Protein AF-A0A5C5AAJ1-F1 (afdb_monomer)

Foldseek 3Di:
DDDDDDPPDQDPVNVVVVVVVVVPPQFLKKKWDWDAPVCVVVLVVQCVVLVWDWDWDQDPVRTIMIITGRDDPVSSVSSVVV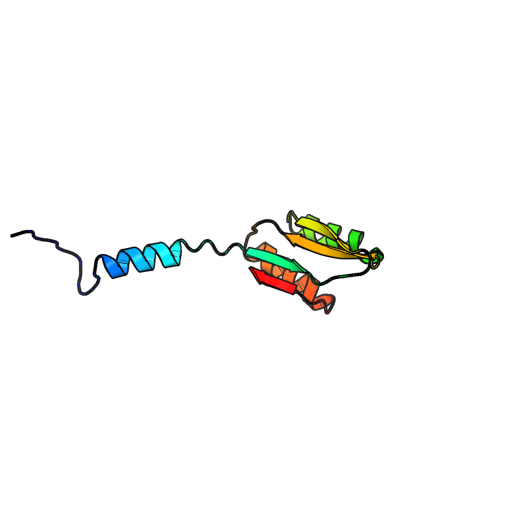CVVVVTDMDGD

Structure (mmCIF, N/CA/C/O backbone):
data_AF-A0A5C5AAJ1-F1
#
_entry.id   AF-A0A5C5AAJ1-F1
#
loop_
_atom_site.group_PDB
_atom_site.id
_atom_site.type_symbol
_atom_site.label_atom_id
_atom_site.label_alt_id
_atom_site.label_comp_id
_atom_site.label_asym_id
_atom_site.label_entity_id
_atom_site.label_seq_id
_atom_site.pdbx_PDB_ins_code
_atom_site.Cartn_x
_atom_site.Cartn_y
_atom_site.Cartn_z
_atom_site.occupancy
_atom_site.B_iso_or_equiv
_atom_site.auth_seq_id
_atom_site.auth_comp_id
_atom_site.auth_asym_id
_atom_site.auth_atom_id
_atom_site.pdbx_PDB_model_num
ATOM 1 N N . MET A 1 1 ? -17.898 3.035 56.930 1.00 35.28 1 MET A N 1
ATOM 2 C CA . MET A 1 1 ? -18.454 2.004 56.029 1.00 35.28 1 MET A CA 1
ATOM 3 C C . MET A 1 1 ? -18.679 2.680 54.684 1.00 35.28 1 MET A C 1
ATOM 5 O O . MET A 1 1 ? -19.521 3.560 54.622 1.00 35.28 1 MET A O 1
ATOM 9 N N . HIS A 1 2 ? -17.856 2.401 53.669 1.00 40.62 2 HIS A N 1
ATOM 10 C CA . HIS A 1 2 ? -17.997 3.023 52.345 1.00 40.62 2 HIS A CA 1
ATOM 11 C C . HIS A 1 2 ? -18.864 2.124 51.459 1.00 40.62 2 HIS A C 1
ATOM 13 O O . HIS A 1 2 ? -18.475 1.004 51.140 1.00 40.62 2 HIS A O 1
ATOM 19 N N . THR A 1 3 ? -20.052 2.605 51.103 1.00 46.88 3 THR A N 1
ATOM 20 C CA . THR A 1 3 ? -20.971 1.956 50.164 1.00 46.88 3 THR A CA 1
ATOM 21 C C . THR A 1 3 ? -20.554 2.266 48.731 1.00 46.88 3 THR A C 1
ATOM 23 O O . THR A 1 3 ? -20.691 3.403 48.287 1.00 46.88 3 THR A O 1
ATOM 26 N N . ALA A 1 4 ? -20.086 1.257 47.999 1.00 51.59 4 ALA A N 1
ATOM 27 C CA . ALA A 1 4 ? -20.008 1.290 46.542 1.00 51.59 4 ALA A CA 1
ATOM 28 C C . ALA A 1 4 ? -21.086 0.349 45.989 1.00 51.59 4 ALA A C 1
ATOM 30 O O . ALA A 1 4 ? -20.939 -0.870 46.026 1.00 51.59 4 ALA A O 1
ATOM 31 N N . LEU A 1 5 ? -22.196 0.925 45.525 1.00 52.56 5 LEU A N 1
ATOM 32 C CA . LEU A 1 5 ? -23.191 0.217 44.724 1.00 52.56 5 LEU A CA 1
ATOM 33 C C . LEU A 1 5 ? -22.701 0.214 43.272 1.00 52.56 5 LEU A C 1
ATOM 35 O O . LEU A 1 5 ? -22.857 1.203 42.561 1.00 52.56 5 LEU A O 1
ATOM 39 N N . LEU A 1 6 ? -22.098 -0.891 42.840 1.00 55.62 6 LEU A N 1
ATOM 40 C CA . LEU A 1 6 ? -21.899 -1.215 41.428 1.00 55.62 6 LEU A CA 1
ATOM 41 C C . LEU A 1 6 ? -22.591 -2.556 41.178 1.00 55.62 6 LEU A C 1
ATOM 43 O O . LEU A 1 6 ? -22.468 -3.485 41.976 1.00 55.62 6 LEU A O 1
ATOM 47 N N . GLN A 1 7 ? -23.395 -2.607 40.116 1.00 58.06 7 GLN A N 1
ATOM 48 C CA . GLN A 1 7 ? -24.168 -3.778 39.704 1.00 58.06 7 GLN A CA 1
ATOM 49 C C . GLN A 1 7 ? -23.296 -5.042 39.658 1.00 58.06 7 GLN A C 1
ATOM 51 O O . GLN A 1 7 ? -22.123 -4.982 39.297 1.00 58.06 7 GLN A O 1
ATOM 56 N N . GLY A 1 8 ? -23.917 -6.163 40.038 1.00 56.94 8 GLY A N 1
ATOM 57 C CA . GLY A 1 8 ? -23.311 -7.463 40.322 1.00 56.94 8 GLY A CA 1
ATOM 58 C C . GLY A 1 8 ? -22.035 -7.816 39.551 1.00 56.94 8 GLY A C 1
ATOM 59 O O . GLY A 1 8 ? -21.994 -7.779 38.323 1.00 56.94 8 GLY A O 1
ATOM 60 N N . ASP A 1 9 ? -21.032 -8.216 40.333 1.00 64.50 9 ASP A N 1
ATOM 61 C CA . ASP A 1 9 ? -19.813 -8.949 39.955 1.00 64.50 9 ASP A CA 1
ATOM 62 C C . ASP A 1 9 ? -18.750 -8.216 39.111 1.00 64.50 9 ASP A C 1
ATOM 64 O O . ASP A 1 9 ? -17.703 -8.770 38.784 1.00 64.50 9 ASP A O 1
ATOM 68 N N . LYS A 1 10 ? -18.942 -6.933 38.789 1.00 65.12 10 LYS A N 1
ATOM 69 C CA . LYS A 1 10 ? -17.941 -6.164 38.029 1.00 65.12 10 LYS A CA 1
ATOM 70 C C . LYS A 1 10 ? -17.097 -5.291 38.950 1.00 65.12 10 LYS A C 1
ATOM 72 O O . LYS A 1 10 ? -17.543 -4.262 39.452 1.00 65.12 10 LYS A O 1
ATOM 77 N N . THR A 1 11 ? -15.854 -5.710 39.178 1.00 79.25 11 THR A N 1
ATOM 78 C CA . THR A 1 11 ? -14.885 -4.970 40.002 1.00 79.25 11 THR A CA 1
ATOM 79 C C . THR A 1 11 ? -14.361 -3.725 39.277 1.00 79.25 11 THR A C 1
ATOM 81 O O . THR A 1 11 ? -14.373 -3.653 38.050 1.00 79.25 11 THR A O 1
ATOM 84 N N . LEU A 1 12 ? -13.818 -2.750 40.017 1.00 72.88 12 LEU A N 1
ATOM 85 C CA . LEU A 1 12 ? -13.100 -1.609 39.422 1.00 72.88 12 LEU A CA 1
ATOM 86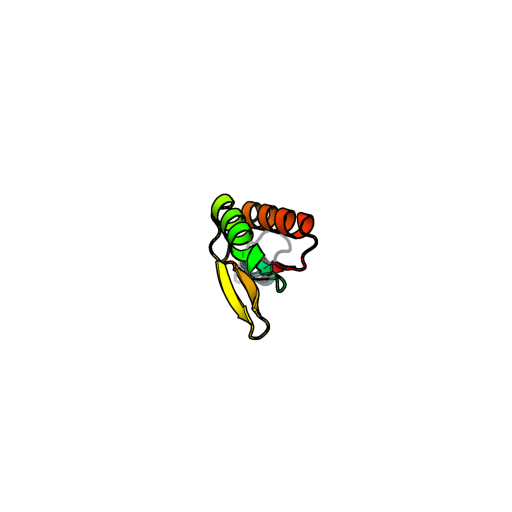 C C . LEU A 1 12 ? -11.985 -2.066 38.461 1.00 72.88 12 LEU A C 1
ATOM 88 O O . LEU A 1 12 ? -11.771 -1.444 37.426 1.00 72.88 12 LEU A O 1
ATOM 92 N N . GLY A 1 13 ? -11.327 -3.191 38.765 1.00 75.94 13 GLY A N 1
ATOM 93 C CA . GLY A 1 13 ? -10.335 -3.813 37.887 1.00 75.94 13 GLY A CA 1
ATOM 94 C C . GLY A 1 13 ? -10.928 -4.338 36.577 1.00 75.94 13 GLY A C 1
ATOM 95 O O . GLY A 1 13 ? -10.291 -4.197 35.538 1.00 75.94 13 GLY A O 1
ATOM 96 N N . TRP A 1 14 ? -12.153 -4.875 36.595 1.00 73.00 14 TRP A N 1
ATOM 97 C CA . TRP A 1 14 ? -12.875 -5.265 35.379 1.00 73.00 14 TRP A CA 1
ATOM 98 C C . TRP A 1 14 ? -13.126 -4.051 34.478 1.00 73.00 14 TRP A C 1
ATOM 100 O O . TRP A 1 14 ? -12.816 -4.106 33.294 1.00 73.00 14 TRP A O 1
ATOM 110 N N . TYR A 1 15 ? -13.592 -2.930 35.041 1.00 70.62 15 TYR A N 1
ATOM 111 C CA . TYR A 1 15 ? -13.816 -1.696 34.278 1.00 70.62 15 TYR A CA 1
ATOM 112 C C . TYR A 1 15 ? -12.520 -1.105 33.718 1.00 70.62 15 TYR A C 1
ATOM 114 O O . TYR A 1 15 ? -12.496 -0.723 32.556 1.00 70.62 15 TYR A O 1
ATOM 122 N N . ILE A 1 16 ? -11.439 -1.052 34.502 1.00 72.56 16 ILE A N 1
ATOM 123 C CA . ILE A 1 16 ? -10.148 -0.521 34.034 1.00 72.56 16 ILE A CA 1
ATOM 124 C C . ILE A 1 16 ? -9.585 -1.378 32.892 1.00 72.56 16 ILE A C 1
ATOM 126 O O . ILE A 1 16 ? -9.153 -0.824 31.884 1.00 72.56 16 ILE A O 1
ATOM 130 N N . ASN A 1 17 ? -9.649 -2.710 33.007 1.00 66.00 17 ASN A N 1
ATOM 131 C CA . ASN A 1 17 ? -9.210 -3.613 31.941 1.00 66.00 17 ASN A CA 1
ATOM 132 C C . ASN A 1 17 ? -10.096 -3.501 30.697 1.00 66.00 17 ASN A C 1
ATOM 134 O O . ASN A 1 17 ? -9.564 -3.372 29.604 1.00 66.00 17 ASN A O 1
ATOM 138 N N . HIS A 1 18 ? -11.426 -3.473 30.838 1.00 63.56 18 HIS A N 1
ATOM 139 C CA . HIS A 1 18 ? -12.319 -3.281 29.689 1.00 63.56 18 HIS A CA 1
ATOM 140 C C . HIS A 1 18 ? -12.109 -1.921 29.017 1.00 63.56 18 HIS A C 1
ATOM 142 O O . HIS A 1 18 ? -12.136 -1.829 27.796 1.00 63.56 18 HIS A O 1
ATOM 148 N N . VAL A 1 19 ? -11.873 -0.855 29.783 1.00 60.28 19 VAL A N 1
ATOM 149 C CA . VAL A 1 19 ? -11.582 0.468 29.217 1.00 60.28 19 VAL A CA 1
ATOM 150 C C . VAL A 1 19 ? -10.231 0.466 28.492 1.00 60.28 19 VAL A C 1
ATOM 152 O O . VAL A 1 19 ? -10.147 1.048 27.416 1.00 60.28 19 VAL A O 1
ATOM 155 N N . GLN A 1 20 ? -9.209 -0.230 29.003 1.00 54.72 20 GLN A N 1
ATOM 156 C CA . GLN A 1 20 ? -7.932 -0.425 28.299 1.00 54.72 20 GLN A CA 1
ATOM 157 C C . GLN A 1 20 ? -8.066 -1.299 27.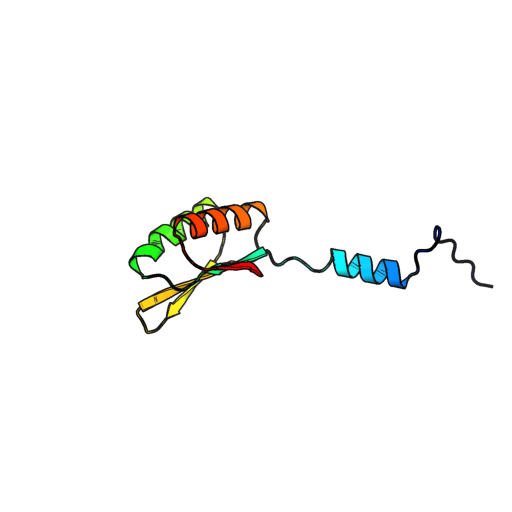043 1.00 54.72 20 GLN A C 1
ATOM 159 O O . GLN A 1 20 ? -7.451 -0.991 26.027 1.00 54.72 20 GLN A O 1
ATOM 164 N N . GLU A 1 21 ? -8.893 -2.343 27.075 1.00 53.56 21 GLU A N 1
ATOM 165 C CA . GLU A 1 21 ? -9.164 -3.229 25.935 1.00 53.56 21 GLU A CA 1
ATOM 166 C C . GLU A 1 21 ? -9.924 -2.490 24.818 1.00 53.56 21 GLU A C 1
ATOM 168 O O . GLU A 1 21 ? -9.632 -2.671 23.638 1.00 53.56 21 GLU A O 1
ATOM 173 N N . VAL A 1 22 ? -10.820 -1.566 25.181 1.00 54.09 22 VAL A N 1
ATOM 174 C CA . VAL A 1 22 ? -11.499 -0.651 24.243 1.00 54.09 22 VAL A CA 1
ATOM 175 C C . VAL A 1 22 ? -10.567 0.478 23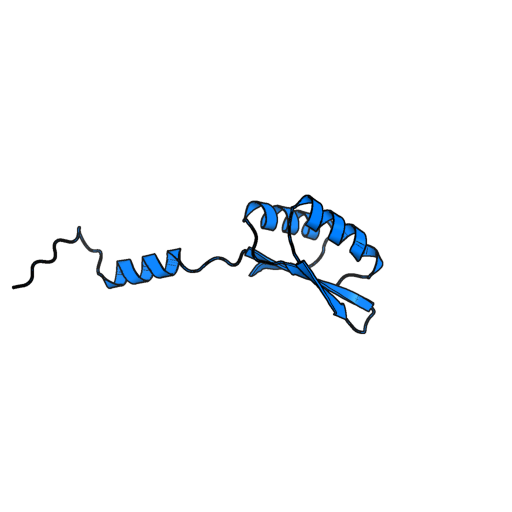.757 1.00 54.09 22 VAL A C 1
ATOM 177 O O . VAL A 1 22 ? -10.806 1.057 22.698 1.00 54.09 22 VAL A O 1
ATOM 180 N N . GLN A 1 23 ? -9.494 0.790 24.494 1.00 48.44 23 GLN A N 1
ATOM 181 C CA . GLN A 1 23 ? -8.528 1.854 24.174 1.00 48.44 23 GLN A CA 1
ATOM 182 C C . GLN A 1 23 ? -7.235 1.377 23.509 1.00 48.44 23 GLN A C 1
ATOM 184 O O . GLN A 1 23 ? -6.425 2.224 23.128 1.00 48.44 23 GLN A O 1
ATOM 189 N N . ALA A 1 24 ? -7.027 0.071 23.320 1.00 52.38 24 ALA A N 1
ATOM 190 C CA . ALA A 1 24 ? -6.013 -0.403 22.390 1.00 52.38 24 ALA A CA 1
ATOM 191 C C . ALA A 1 24 ? -6.455 0.020 20.983 1.00 52.38 24 ALA A C 1
ATOM 193 O O . ALA A 1 24 ? -7.200 -0.681 20.300 1.00 52.38 24 ALA A O 1
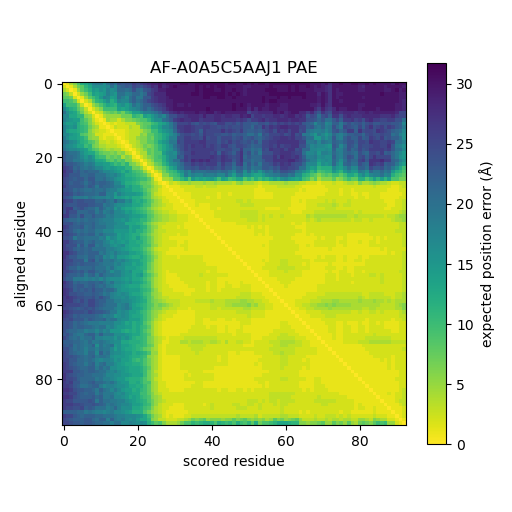ATOM 194 N N . THR A 1 25 ? -6.054 1.225 20.579 1.00 56.75 25 THR A N 1
ATOM 195 C CA . THR A 1 25 ? -6.299 1.785 19.257 1.00 56.75 25 THR A CA 1
ATOM 196 C C . THR A 1 25 ? -5.646 0.865 18.245 1.00 56.75 25 THR A C 1
ATOM 198 O O . THR A 1 25 ? -4.450 0.960 17.976 1.00 56.75 25 THR A O 1
ATOM 201 N N . LYS A 1 26 ? -6.439 -0.067 17.709 1.00 64.06 26 LYS A N 1
ATOM 202 C CA . LYS A 1 26 ? -6.095 -0.865 16.539 1.00 64.06 26 LYS A CA 1
ATOM 203 C C . LYS A 1 26 ? -5.543 0.106 15.504 1.00 64.06 26 LYS A C 1
ATOM 205 O O . LYS A 1 26 ? -6.273 0.976 15.029 1.00 64.06 26 LYS A O 1
ATOM 210 N N . GLN A 1 27 ? -4.241 0.022 15.241 1.00 73.81 27 GLN A N 1
ATOM 211 C CA . GLN A 1 27 ? -3.564 1.088 14.511 1.00 73.81 27 GLN A CA 1
ATOM 212 C C . GLN A 1 27 ? -4.009 1.089 13.049 1.00 73.81 27 GLN A C 1
ATOM 214 O O . GLN A 1 27 ? -3.937 2.125 12.402 1.00 73.81 27 GLN A O 1
ATOM 219 N N . ASN A 1 28 ? -4.567 -0.028 12.559 1.00 91.56 28 ASN A N 1
ATOM 220 C CA . ASN A 1 28 ? -5.069 -0.174 11.197 1.00 91.56 28 ASN A CA 1
ATOM 221 C C . ASN A 1 28 ? -4.019 0.295 10.189 1.00 91.56 28 ASN A C 1
ATOM 223 O O . ASN A 1 28 ? -4.314 1.006 9.228 1.00 91.56 28 ASN A O 1
ATOM 227 N N . ILE A 1 29 ? -2.778 -0.098 10.450 1.00 94.56 29 ILE A N 1
ATOM 228 C CA . ILE A 1 29 ? -1.635 0.163 9.593 1.00 94.56 29 ILE A CA 1
ATOM 229 C C . I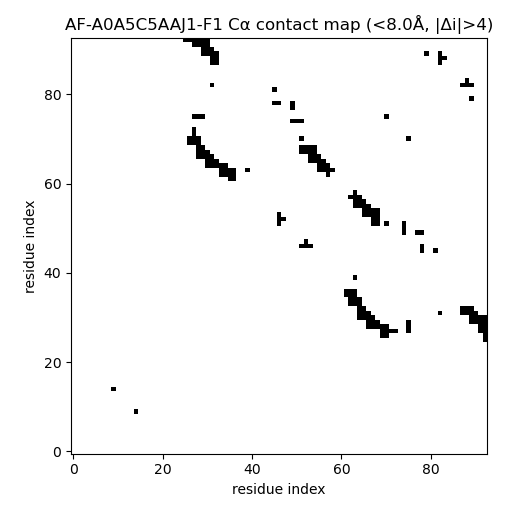LE A 1 29 ? -1.404 -1.087 8.753 1.00 94.56 29 ILE A C 1
ATOM 231 O O . ILE A 1 29 ? -1.582 -2.214 9.224 1.00 94.56 29 ILE A O 1
ATOM 235 N N . ILE A 1 30 ? -0.986 -0.904 7.505 1.00 96.19 30 ILE A N 1
ATOM 236 C CA . ILE A 1 30 ? -0.517 -1.999 6.661 1.00 96.19 30 ILE A CA 1
ATOM 237 C C . ILE A 1 30 ? 0.891 -1.720 6.156 1.00 96.19 30 ILE A C 1
ATOM 239 O O . ILE A 1 30 ? 1.200 -0.623 5.688 1.00 96.19 30 ILE A O 1
ATOM 243 N N . GLN A 1 31 ? 1.736 -2.738 6.257 1.00 97.75 31 GLN A N 1
ATOM 244 C CA . GLN A 1 31 ? 3.056 -2.778 5.653 1.00 97.75 31 GLN A CA 1
ATOM 245 C C . GLN A 1 31 ? 3.041 -3.811 4.530 1.00 97.75 31 GLN A C 1
ATOM 247 O O . GLN A 1 31 ? 2.678 -4.965 4.751 1.00 97.75 31 GLN A O 1
ATOM 252 N N . SER A 1 32 ? 3.449 -3.414 3.329 1.00 97.94 32 SER A N 1
ATOM 253 C CA . SER A 1 32 ? 3.602 -4.357 2.223 1.00 97.94 32 SER A CA 1
ATOM 254 C C . SER A 1 32 ? 4.922 -5.125 2.307 1.00 97.94 32 SER A C 1
ATOM 256 O O . SER A 1 32 ? 5.886 -4.700 2.949 1.00 97.94 32 SER A O 1
ATOM 258 N N . GLY A 1 33 ? 5.001 -6.223 1.563 1.00 97.25 33 GLY A N 1
ATOM 259 C CA . GLY A 1 33 ? 6.270 -6.781 1.115 1.00 97.25 33 GLY A CA 1
ATOM 260 C C . GLY A 1 33 ? 6.979 -5.855 0.125 1.00 97.25 33 GLY A C 1
ATOM 261 O O . GLY A 1 33 ? 6.420 -4.855 -0.336 1.00 97.25 33 GLY A O 1
ATOM 262 N N . ALA A 1 34 ? 8.225 -6.202 -0.193 1.00 97.25 34 ALA A N 1
ATOM 263 C CA . ALA A 1 34 ? 8.986 -5.527 -1.233 1.00 97.25 34 ALA A CA 1
ATOM 264 C C . ALA A 1 34 ? 8.437 -5.892 -2.624 1.00 97.25 34 ALA A C 1
ATOM 266 O O . ALA A 1 34 ? 8.146 -7.057 -2.890 1.00 97.25 34 ALA A O 1
ATOM 267 N N . PHE A 1 35 ? 8.304 -4.897 -3.495 1.00 97.38 35 PHE A N 1
ATOM 268 C CA . PHE A 1 35 ? 7.885 -5.029 -4.887 1.00 97.38 35 PHE A CA 1
ATOM 269 C C . PHE A 1 35 ? 8.793 -4.197 -5.796 1.00 97.38 35 PHE A C 1
ATOM 271 O O . PHE A 1 35 ? 9.408 -3.215 -5.374 1.00 97.38 35 PHE A O 1
ATOM 278 N N . SER A 1 36 ? 8.883 -4.588 -7.061 1.00 96.38 36 SER A N 1
ATOM 279 C CA . SER A 1 36 ? 9.723 -3.914 -8.049 1.00 96.38 36 SER A CA 1
ATOM 280 C C . SER A 1 36 ? 9.227 -2.499 -8.383 1.00 96.38 36 SER A C 1
ATOM 282 O O . SER A 1 36 ? 8.034 -2.191 -8.299 1.00 96.38 36 SER A O 1
ATOM 284 N N . ARG A 1 37 ? 10.148 -1.615 -8.783 1.00 94.50 37 ARG A N 1
ATOM 285 C CA . ARG A 1 37 ? 9.890 -0.183 -9.021 1.00 94.50 37 ARG A CA 1
ATOM 286 C C . ARG A 1 37 ? 8.763 0.095 -10.024 1.00 94.50 37 ARG A C 1
ATOM 288 O O . ARG A 1 37 ? 8.050 1.086 -9.867 1.00 94.50 37 ARG A O 1
ATOM 295 N N . GLU A 1 38 ? 8.589 -0.745 -11.036 1.00 96.25 38 GLU A N 1
ATOM 296 C CA . GLU A 1 38 ? 7.544 -0.626 -12.061 1.00 96.25 38 GLU A CA 1
ATOM 297 C C . GLU A 1 38 ? 6.124 -0.666 -11.487 1.00 96.25 38 GLU A C 1
ATOM 299 O O . GLU A 1 38 ? 5.194 -0.151 -12.105 1.00 96.25 38 GLU A O 1
ATOM 304 N N . HIS A 1 39 ? 5.954 -1.218 -10.287 1.00 97.12 39 HIS A N 1
ATOM 305 C CA . HIS A 1 39 ? 4.667 -1.279 -9.612 1.00 97.12 39 HIS A CA 1
ATOM 306 C C . HIS A 1 39 ? 4.344 -0.043 -8.767 1.00 97.12 39 HIS A C 1
ATOM 308 O O . HIS A 1 39 ? 3.191 0.133 -8.378 1.00 97.12 39 HIS A O 1
ATOM 314 N N . VAL A 1 40 ? 5.313 0.841 -8.504 1.00 96.88 40 VAL A N 1
ATOM 315 C CA . VAL A 1 40 ? 5.106 2.035 -7.665 1.00 96.88 40 VAL A CA 1
ATOM 316 C C . VAL A 1 40 ? 3.925 2.898 -8.145 1.00 96.88 40 VAL A C 1
ATOM 318 O O . VAL A 1 40 ? 3.101 3.251 -7.299 1.00 96.88 40 VAL A O 1
ATOM 321 N N . PRO A 1 41 ? 3.757 3.202 -9.451 1.00 97.88 41 PRO A N 1
ATOM 322 C CA . PRO A 1 41 ? 2.615 3.994 -9.917 1.00 97.88 41 PRO A CA 1
ATOM 323 C C . PRO A 1 41 ? 1.260 3.322 -9.653 1.00 97.88 41 PRO A C 1
ATOM 325 O O . PRO A 1 41 ? 0.301 3.995 -9.281 1.00 97.88 41 PRO A O 1
ATOM 328 N N . ASP A 1 42 ? 1.185 1.996 -9.801 1.00 98.06 42 ASP A N 1
ATOM 329 C CA . ASP A 1 42 ? -0.034 1.217 -9.554 1.00 98.06 42 ASP A CA 1
ATOM 330 C C . ASP A 1 42 ? -0.393 1.205 -8.060 1.00 98.06 42 ASP A C 1
ATOM 332 O O . ASP A 1 42 ? -1.542 1.455 -7.693 1.00 98.06 42 ASP A O 1
ATOM 336 N N . VAL A 1 43 ? 0.602 1.018 -7.185 1.00 98.06 43 VAL A N 1
ATOM 337 C CA . VAL A 1 43 ? 0.406 1.068 -5.726 1.00 98.06 43 VAL A CA 1
ATOM 338 C C . VAL A 1 43 ? -0.018 2.467 -5.277 1.00 98.06 43 VAL A C 1
ATOM 340 O O . VAL A 1 43 ? -0.950 2.601 -4.483 1.00 98.06 43 VAL A O 1
ATOM 343 N N . MET A 1 44 ? 0.609 3.522 -5.808 1.00 98.38 44 MET A N 1
ATOM 344 C CA . MET A 1 44 ? 0.194 4.905 -5.540 1.00 98.38 44 MET A CA 1
ATOM 345 C C . MET A 1 44 ? -1.250 5.159 -5.994 1.00 98.38 44 MET A C 1
ATOM 347 O O . MET A 1 44 ? -2.016 5.797 -5.268 1.00 98.38 44 MET A O 1
ATOM 351 N N . GLY A 1 45 ? -1.652 4.621 -7.150 1.00 98.44 45 GLY A N 1
ATOM 352 C CA . GLY A 1 45 ? -3.031 4.685 -7.636 1.00 98.44 45 GLY A CA 1
ATOM 353 C C . GLY A 1 45 ? -4.031 3.991 -6.704 1.00 98.44 45 GLY A C 1
ATOM 354 O O . GLY A 1 45 ? -5.088 4.556 -6.404 1.00 98.44 45 GLY A O 1
ATOM 355 N N . ALA A 1 46 ? -3.689 2.807 -6.191 1.00 98.38 46 ALA A N 1
ATOM 356 C CA . ALA A 1 46 ? -4.521 2.068 -5.240 1.00 98.38 46 ALA A CA 1
ATOM 357 C C . ALA A 1 46 ? -4.688 2.825 -3.910 1.00 98.38 46 ALA A C 1
ATOM 359 O O . ALA A 1 46 ? -5.816 3.045 -3.464 1.00 98.38 46 ALA A O 1
ATOM 360 N N . LEU A 1 47 ? -3.583 3.302 -3.326 1.00 98.38 47 LEU A N 1
ATOM 361 C CA . LEU A 1 47 ? -3.598 4.102 -2.096 1.00 98.38 47 LEU A CA 1
ATOM 362 C C . LEU A 1 47 ? -4.424 5.384 -2.266 1.00 98.38 47 LEU A C 1
ATOM 364 O O . LEU A 1 47 ? -5.264 5.693 -1.422 1.00 98.38 47 LEU A O 1
ATOM 368 N N . THR A 1 48 ? -4.256 6.085 -3.391 1.00 98.31 48 THR A N 1
ATOM 369 C CA . THR A 1 48 ? -5.018 7.306 -3.706 1.00 98.31 48 THR A CA 1
ATOM 370 C C . THR A 1 48 ? -6.513 7.017 -3.828 1.00 98.31 48 THR A C 1
ATOM 372 O O . THR A 1 48 ? -7.333 7.742 -3.264 1.00 98.31 48 THR A O 1
ATOM 375 N N . SER A 1 49 ? -6.882 5.928 -4.508 1.00 98.06 49 SER A N 1
ATOM 376 C CA . SER A 1 49 ? -8.284 5.520 -4.679 1.00 98.06 49 SER A CA 1
ATOM 377 C C . SER A 1 49 ? -8.957 5.200 -3.342 1.00 98.06 49 SER A C 1
ATOM 379 O O . SER A 1 49 ? -10.129 5.515 -3.141 1.00 98.06 49 SER A O 1
ATOM 381 N N . LEU A 1 50 ? -8.198 4.623 -2.405 1.00 97.94 50 LEU A N 1
ATOM 382 C CA . LEU A 1 50 ? -8.647 4.324 -1.045 1.00 97.94 50 LEU A CA 1
ATOM 383 C C . LEU A 1 50 ? -8.490 5.510 -0.081 1.00 97.94 50 LEU A C 1
ATOM 385 O O . LEU A 1 50 ? -8.857 5.390 1.087 1.00 97.94 50 LEU A O 1
ATOM 389 N N . LYS A 1 51 ? -7.978 6.659 -0.543 1.00 97.81 51 LYS A N 1
ATOM 390 C CA . LYS A 1 51 ? -7.685 7.842 0.284 1.00 97.81 51 LYS A CA 1
ATOM 391 C C . LYS A 1 51 ? -6.766 7.514 1.471 1.00 97.81 51 LYS A C 1
ATOM 393 O O . LYS A 1 51 ? -7.010 7.961 2.590 1.00 97.81 51 LYS A O 1
ATOM 398 N N . MET A 1 52 ? -5.752 6.685 1.234 1.00 97.50 52 MET A N 1
ATOM 399 C CA . MET A 1 52 ? -4.750 6.291 2.224 1.00 97.50 52 MET A CA 1
ATOM 400 C C . MET A 1 52 ? -3.447 7.063 2.018 1.00 97.50 52 MET A C 1
ATOM 402 O O . MET A 1 52 ? -3.005 7.256 0.886 1.00 97.50 52 MET A O 1
ATOM 406 N N . THR A 1 53 ? -2.803 7.432 3.122 1.00 97.25 53 THR A N 1
ATOM 407 C CA . THR A 1 53 ? -1.437 7.970 3.135 1.00 97.25 53 THR A CA 1
ATOM 408 C C . THR A 1 53 ? -0.459 6.845 3.447 1.00 97.25 53 THR A C 1
ATOM 410 O O . THR A 1 53 ? -0.733 6.002 4.304 1.00 97.25 53 THR A O 1
ATOM 413 N N . ALA A 1 54 ? 0.687 6.820 2.769 1.00 97.81 54 ALA A N 1
ATOM 414 C CA . ALA A 1 54 ? 1.751 5.870 3.058 1.00 97.81 54 ALA A CA 1
ATOM 415 C C . ALA A 1 54 ? 3.131 6.442 2.745 1.00 97.81 54 ALA A C 1
ATOM 417 O O . ALA A 1 54 ? 3.297 7.234 1.817 1.00 97.81 54 ALA A O 1
ATOM 418 N N . ASN A 1 55 ? 4.128 5.960 3.479 1.00 98.19 55 ASN A N 1
ATOM 419 C CA . ASN A 1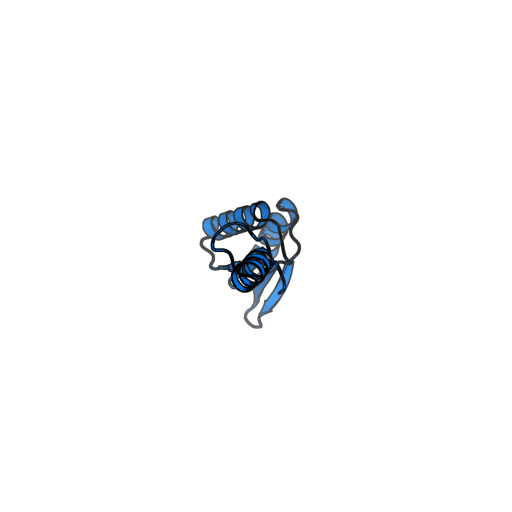 55 ? 5.533 6.235 3.218 1.00 98.19 55 ASN A CA 1
ATOM 420 C C . ASN A 1 55 ? 6.150 5.068 2.452 1.00 98.19 55 ASN A C 1
ATOM 422 O O . ASN A 1 55 ? 6.034 3.919 2.876 1.00 98.19 55 ASN A O 1
ATOM 426 N N . PHE A 1 56 ? 6.830 5.366 1.345 1.00 98.00 56 PHE A N 1
ATOM 427 C CA . PHE A 1 56 ? 7.566 4.378 0.560 1.00 98.00 56 PHE A CA 1
ATOM 428 C C . PHE A 1 56 ? 9.036 4.381 0.963 1.00 98.00 56 PHE A C 1
ATOM 430 O O . PHE A 1 56 ? 9.666 5.435 1.039 1.00 98.00 56 PHE A O 1
ATOM 437 N N . THR A 1 57 ? 9.596 3.192 1.162 1.00 97.94 57 THR A N 1
ATOM 438 C CA . THR A 1 57 ? 11.029 3.002 1.397 1.00 97.94 57 THR A CA 1
ATOM 439 C C . THR A 1 57 ? 11.633 2.249 0.222 1.00 97.94 57 THR A C 1
ATOM 441 O O . THR A 1 57 ? 11.212 1.134 -0.084 1.00 97.94 57 THR A O 1
ATOM 444 N N . LEU A 1 58 ? 12.627 2.856 -0.431 1.00 97.12 58 LEU A N 1
ATOM 445 C CA . LEU A 1 58 ? 13.435 2.216 -1.467 1.00 97.12 58 LEU A CA 1
ATOM 446 C C . LEU A 1 58 ? 14.555 1.406 -0.811 1.00 97.12 58 LEU A C 1
ATOM 448 O O . LEU A 1 58 ? 15.325 1.931 -0.005 1.00 97.12 58 LEU A O 1
ATOM 452 N N . LYS A 1 59 ? 14.667 0.136 -1.184 1.00 95.81 59 LYS A N 1
ATOM 453 C CA . LYS A 1 59 ? 15.764 -0.741 -0.786 1.00 95.81 59 LYS A CA 1
ATOM 454 C C . LYS A 1 59 ? 16.917 -0.662 -1.805 1.00 95.81 59 LYS A C 1
ATOM 456 O O . LYS A 1 59 ? 16.678 -0.368 -2.978 1.00 95.81 59 LYS A O 1
ATOM 461 N N . PRO A 1 60 ? 18.167 -0.967 -1.401 1.00 96.31 60 PRO A N 1
ATOM 462 C CA . PRO A 1 60 ? 19.327 -0.940 -2.303 1.00 96.31 60 PRO A CA 1
ATOM 463 C C . PRO A 1 60 ? 19.239 -1.900 -3.499 1.00 96.31 60 PRO A C 1
ATOM 465 O O . PRO A 1 60 ? 19.918 -1.695 -4.498 1.00 96.31 60 PRO A O 1
ATOM 468 N N . ASP A 1 61 ? 18.403 -2.937 -3.404 1.00 94.75 61 ASP A N 1
ATOM 469 C CA . ASP A 1 61 ? 18.135 -3.912 -4.469 1.00 94.75 61 ASP A CA 1
ATOM 470 C C . ASP A 1 61 ? 17.148 -3.394 -5.537 1.00 94.75 61 ASP A C 1
ATOM 472 O O . ASP A 1 61 ? 16.771 -4.135 -6.441 1.00 94.75 61 ASP A O 1
ATOM 476 N N . GLY A 1 62 ? 16.723 -2.128 -5.446 1.00 93.81 62 GLY A N 1
ATOM 477 C CA . GLY A 1 62 ? 15.803 -1.499 -6.394 1.00 93.81 62 GLY A CA 1
ATOM 478 C C . GLY A 1 62 ? 14.325 -1.809 -6.144 1.00 93.81 62 GLY A C 1
ATOM 479 O O . GLY A 1 62 ? 13.474 -1.315 -6.888 1.00 93.81 62 GLY A O 1
ATOM 480 N N . GLN A 1 63 ? 14.006 -2.582 -5.102 1.00 97.31 63 GLN A N 1
ATOM 481 C CA . GLN A 1 63 ? 12.633 -2.841 -4.677 1.00 97.31 63 GLN A CA 1
ATOM 482 C C . GLN A 1 63 ? 12.152 -1.770 -3.694 1.00 97.31 63 GLN A C 1
ATOM 484 O O . GLN A 1 63 ? 12.943 -1.149 -2.985 1.00 97.31 63 GLN A O 1
ATOM 489 N N . ALA A 1 64 ? 10.842 -1.577 -3.604 1.00 97.19 64 ALA A N 1
ATOM 490 C CA . ALA A 1 64 ? 10.216 -0.684 -2.642 1.00 97.19 64 ALA A CA 1
ATOM 491 C C . ALA A 1 64 ? 9.154 -1.422 -1.830 1.00 97.19 64 ALA A C 1
ATOM 493 O O . ALA A 1 64 ? 8.550 -2.378 -2.301 1.00 97.19 64 ALA A O 1
ATOM 494 N N . PHE A 1 65 ? 8.912 -0.965 -0.611 1.00 97.88 65 PHE A N 1
ATOM 495 C CA . PHE A 1 65 ? 7.728 -1.331 0.162 1.00 97.88 65 PHE A CA 1
ATOM 496 C C . PHE A 1 65 ? 7.126 -0.064 0.761 1.00 97.88 65 PHE A C 1
ATOM 498 O O . PHE A 1 65 ? 7.806 0.966 0.842 1.00 97.88 65 PHE A O 1
ATOM 505 N N . PHE A 1 66 ? 5.866 -0.127 1.182 1.00 98.19 66 PHE A N 1
ATOM 506 C CA . PHE A 1 66 ? 5.219 0.992 1.857 1.00 98.19 66 PHE A CA 1
ATOM 507 C C . PHE A 1 66 ? 4.727 0.609 3.251 1.00 98.19 66 PHE A C 1
ATOM 509 O O . PHE A 1 66 ? 4.461 -0.560 3.536 1.00 98.19 66 PHE A O 1
ATOM 516 N N . ILE A 1 67 ? 4.589 1.622 4.102 1.00 97.88 67 ILE A N 1
ATOM 517 C CA . ILE A 1 67 ? 3.892 1.549 5.387 1.00 97.88 67 ILE A CA 1
ATOM 518 C C . ILE A 1 67 ? 2.825 2.639 5.378 1.00 97.88 67 ILE A C 1
ATOM 520 O O . ILE A 1 67 ? 3.150 3.806 5.144 1.00 97.88 67 ILE A O 1
ATOM 524 N N . SER A 1 68 ? 1.563 2.267 5.594 1.00 97.75 68 SER A N 1
ATOM 525 C CA . SER A 1 68 ? 0.474 3.241 5.674 1.00 97.75 68 SER A CA 1
ATOM 526 C C . SER A 1 68 ? 0.476 3.994 7.003 1.00 97.75 68 SER A C 1
ATOM 528 O O . SER A 1 68 ? 0.916 3.481 8.030 1.00 97.75 68 SER A O 1
ATOM 530 N N . GLU A 1 69 ? -0.086 5.196 7.006 1.00 96.19 69 GLU A N 1
ATOM 531 C CA . GLU A 1 69 ? -0.578 5.799 8.245 1.00 96.19 69 GLU A CA 1
ATOM 532 C C . GLU A 1 69 ? -1.808 5.019 8.760 1.00 96.19 69 GLU A C 1
ATOM 534 O O . GLU A 1 69 ? -2.403 4.239 7.997 1.00 96.19 69 GLU A O 1
ATOM 539 N N . PRO A 1 70 ? -2.198 5.194 10.038 1.00 94.56 70 PRO A N 1
ATOM 540 C CA . PRO A 1 70 ? -3.440 4.643 10.564 1.00 94.56 70 PRO A CA 1
ATOM 541 C C . PRO A 1 70 ? -4.646 4.963 9.684 1.00 94.56 70 PRO A C 1
ATOM 543 O O . PRO A 1 70 ? -4.857 6.113 9.292 1.00 94.56 70 PRO A O 1
ATOM 546 N N . THR A 1 71 ? -5.453 3.950 9.371 1.00 93.25 71 THR A N 1
ATOM 547 C CA . THR A 1 71 ? -6.594 4.098 8.461 1.00 93.25 71 THR A CA 1
ATOM 548 C C . THR A 1 71 ? -7.883 3.484 9.020 1.00 93.25 71 THR A C 1
ATOM 550 O O . THR A 1 71 ? -7.904 2.901 10.103 1.00 93.25 71 THR A O 1
ATOM 553 N N . SER A 1 72 ? -9.005 3.624 8.314 1.00 93.38 72 SER A N 1
ATOM 554 C CA . SER A 1 72 ? -10.244 2.936 8.707 1.00 93.38 72 SER A CA 1
ATOM 555 C C . SER A 1 72 ? -10.205 1.448 8.342 1.00 93.38 72 SER A C 1
ATOM 557 O O . SER A 1 72 ? -9.503 1.037 7.418 1.00 93.38 72 SER A O 1
ATOM 559 N N . ASP A 1 73 ? -11.023 0.627 9.007 1.00 93.38 73 ASP A N 1
ATOM 560 C CA . ASP A 1 73 ? -11.126 -0.807 8.695 1.00 93.38 73 ASP A CA 1
ATOM 561 C C . ASP A 1 73 ? -11.513 -1.072 7.232 1.00 93.38 73 ASP A C 1
ATOM 563 O O . ASP A 1 73 ? -11.031 -2.027 6.622 1.00 93.38 73 ASP A O 1
ATOM 567 N N . ALA A 1 74 ? -12.363 -0.218 6.651 1.00 95.38 74 ALA A N 1
ATOM 568 C CA . ALA A 1 74 ? -12.789 -0.331 5.259 1.00 95.38 74 ALA A CA 1
ATOM 569 C C . ALA A 1 74 ? -11.634 -0.058 4.283 1.00 95.38 74 ALA A C 1
ATOM 571 O O . ALA A 1 74 ? -11.453 -0.800 3.318 1.00 95.38 74 ALA A O 1
ATOM 572 N N . GLN A 1 75 ? -10.826 0.968 4.560 1.00 97.00 75 GLN A N 1
ATOM 573 C CA . GLN A 1 75 ? -9.637 1.293 3.769 1.00 97.00 75 GLN A CA 1
ATOM 574 C C . GLN A 1 75 ? -8.583 0.190 3.888 1.00 97.00 75 GLN A C 1
ATOM 576 O O . GLN A 1 75 ? -8.086 -0.299 2.873 1.00 97.00 75 GLN A O 1
ATOM 581 N N . LEU A 1 76 ? -8.320 -0.277 5.114 1.00 96.19 76 LEU A N 1
ATOM 582 C CA . LEU A 1 76 ? -7.409 -1.389 5.375 1.00 96.19 76 LEU A CA 1
ATOM 583 C C . LEU A 1 76 ? -7.841 -2.650 4.619 1.00 96.19 76 LEU A C 1
ATOM 585 O O . LEU A 1 76 ? -7.017 -3.290 3.969 1.00 96.19 76 LEU A O 1
ATOM 589 N N . LYS A 1 77 ? -9.131 -3.001 4.677 1.00 96.69 77 LYS A N 1
ATOM 590 C CA . LYS A 1 77 ? -9.686 -4.148 3.950 1.00 96.69 77 LYS A CA 1
ATOM 591 C C . LYS A 1 77 ? -9.509 -3.997 2.439 1.00 96.69 77 LYS A C 1
ATOM 593 O O . LYS A 1 77 ? -9.004 -4.920 1.808 1.00 96.69 77 LYS A O 1
ATOM 598 N N . GLY A 1 78 ? -9.853 -2.839 1.875 1.00 97.81 78 GLY A N 1
ATOM 599 C CA . GLY A 1 78 ? -9.680 -2.583 0.443 1.00 97.81 78 GLY A CA 1
ATOM 600 C C . GLY A 1 78 ? -8.222 -2.706 -0.007 1.00 97.81 78 GLY A C 1
ATOM 601 O O . GLY A 1 78 ? -7.946 -3.243 -1.082 1.00 97.81 78 GLY A O 1
ATOM 602 N N . MET A 1 79 ? -7.276 -2.275 0.834 1.00 98.12 79 MET A N 1
ATOM 603 C CA . MET A 1 79 ? -5.855 -2.399 0.517 1.00 98.12 79 MET A CA 1
ATOM 604 C C . MET A 1 79 ? -5.365 -3.847 0.603 1.00 98.12 79 MET A C 1
ATOM 606 O O . MET A 1 79 ? -4.620 -4.284 -0.272 1.00 98.12 79 MET A O 1
ATOM 610 N N . LYS A 1 80 ? -5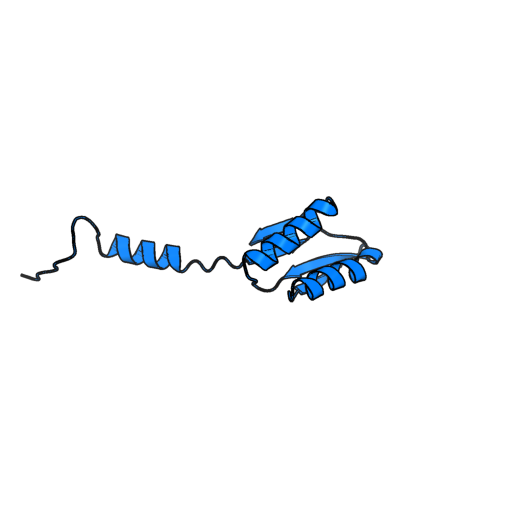.824 -4.616 1.599 1.00 97.56 80 LYS A N 1
ATOM 611 C CA . LYS A 1 80 ? -5.545 -6.060 1.695 1.00 97.56 80 LYS A CA 1
ATOM 612 C C . LYS A 1 80 ? -6.042 -6.806 0.458 1.00 97.56 80 LYS A C 1
ATOM 614 O O . LYS A 1 80 ? -5.258 -7.489 -0.183 1.00 97.56 80 LYS A O 1
ATOM 619 N N . GLU A 1 81 ? -7.281 -6.559 0.033 1.00 98.31 81 GLU A N 1
ATOM 620 C CA . GLU A 1 81 ? -7.853 -7.172 -1.176 1.00 98.31 81 GLU A CA 1
ATOM 621 C C . GLU A 1 81 ? -7.084 -6.804 -2.458 1.00 98.31 81 GLU A C 1
ATOM 623 O O . GLU A 1 81 ? -6.977 -7.600 -3.393 1.00 98.31 81 GLU A O 1
ATOM 628 N N . TYR A 1 82 ? -6.543 -5.586 -2.551 1.00 98.19 82 TYR A N 1
ATOM 629 C CA . TYR A 1 82 ? -5.637 -5.226 -3.642 1.00 98.19 82 TYR A CA 1
ATOM 630 C C . TYR A 1 82 ? -4.339 -6.047 -3.599 1.00 98.19 82 TYR A C 1
ATOM 632 O O . TYR A 1 82 ? -3.951 -6.593 -4.632 1.00 98.19 82 TYR A O 1
ATOM 640 N N . LEU A 1 83 ? -3.702 -6.174 -2.433 1.00 97.69 83 LEU A N 1
ATOM 641 C CA . LEU A 1 83 ? -2.448 -6.920 -2.274 1.00 97.69 83 LEU A CA 1
ATOM 642 C C . LEU A 1 83 ? -2.645 -8.428 -2.501 1.00 97.69 83 LEU A C 1
ATOM 644 O O . LEU A 1 83 ? -1.836 -9.046 -3.194 1.00 97.69 83 LEU A O 1
ATOM 648 N N . ASP A 1 84 ? -3.765 -8.985 -2.039 1.00 98.00 84 ASP A N 1
ATOM 649 C CA . ASP A 1 84 ? -4.167 -10.373 -2.290 1.00 98.00 84 ASP A CA 1
ATOM 650 C C . ASP A 1 84 ? -4.314 -10.653 -3.792 1.00 98.00 84 ASP A C 1
ATOM 652 O O . ASP A 1 84 ? -3.795 -11.647 -4.298 1.00 98.00 84 ASP A O 1
ATOM 656 N N . ARG A 1 85 ? -4.946 -9.741 -4.551 1.00 97.50 85 ARG A N 1
ATOM 657 C CA . ARG A 1 85 ? -5.067 -9.862 -6.020 1.00 97.50 85 ARG A CA 1
ATOM 658 C C . ARG A 1 85 ? -3.723 -9.811 -6.743 1.00 97.50 85 ARG A C 1
ATOM 660 O O . ARG A 1 85 ? -3.611 -10.347 -7.843 1.00 97.50 85 ARG A O 1
ATOM 667 N N . LYS A 1 86 ? -2.717 -9.161 -6.154 1.00 96.12 86 LYS A N 1
ATOM 668 C CA . LYS A 1 86 ? -1.340 -9.156 -6.669 1.00 96.12 86 LYS A CA 1
ATOM 669 C C . LYS A 1 86 ? -0.543 -10.390 -6.234 1.00 96.12 86 LYS A C 1
ATOM 671 O O . LYS A 1 86 ? 0.541 -10.611 -6.766 1.00 96.12 86 LYS A O 1
ATOM 676 N N . GLY A 1 87 ? -1.057 -11.180 -5.288 1.00 96.75 87 GLY A N 1
ATOM 677 C CA . GLY A 1 87 ? -0.318 -12.271 -4.653 1.00 96.75 87 GLY A CA 1
ATOM 678 C C . GLY A 1 87 ? 0.861 -11.771 -3.815 1.00 96.75 87 GLY A C 1
ATOM 679 O O . GLY A 1 87 ? 1.869 -12.466 -3.696 1.00 96.75 87 GLY A O 1
ATOM 680 N N . TRP A 1 88 ? 0.782 -10.545 -3.294 1.00 97.25 88 TRP A N 1
ATOM 681 C CA . TRP A 1 88 ? 1.872 -9.931 -2.542 1.00 97.25 88 TRP A CA 1
ATOM 682 C C . TRP A 1 88 ? 1.690 -10.113 -1.044 1.00 97.25 88 TRP A C 1
ATOM 684 O O . TRP A 1 88 ? 0.596 -9.973 -0.506 1.00 97.25 88 TRP A O 1
ATOM 694 N N . TRP A 1 89 ? 2.803 -10.371 -0.362 1.00 97.31 89 TRP A N 1
ATOM 695 C CA . TRP A 1 89 ? 2.833 -10.447 1.091 1.00 97.31 89 TRP A CA 1
ATOM 696 C C . TRP A 1 89 ? 2.560 -9.077 1.727 1.00 97.31 89 TRP A C 1
ATOM 698 O O . TRP A 1 89 ? 2.951 -8.040 1.181 1.00 97.31 89 TRP A O 1
ATOM 708 N N . TYR A 1 90 ? 1.932 -9.076 2.901 1.00 97.12 90 TYR A N 1
ATOM 709 C CA . TYR A 1 90 ? 1.750 -7.896 3.740 1.00 97.12 90 TYR A CA 1
ATOM 710 C C . TYR A 1 90 ? 1.545 -8.276 5.209 1.00 97.12 90 TYR A C 1
ATOM 712 O O . TYR A 1 90 ? 1.193 -9.409 5.536 1.00 97.12 90 TYR A O 1
ATOM 720 N N . GLU A 1 91 ? 1.697 -7.292 6.089 1.00 95.31 91 GLU A N 1
ATOM 721 C CA . GLU A 1 91 ? 1.433 -7.394 7.522 1.00 95.31 91 GLU A CA 1
ATOM 722 C C . GLU A 1 91 ? 0.530 -6.237 7.969 1.00 95.31 91 GLU A C 1
ATOM 724 O O . GLU A 1 91 ? 0.709 -5.095 7.541 1.00 95.31 91 GLU A O 1
ATOM 729 N N . GLY A 1 92 ? -0.457 -6.532 8.819 1.00 87.75 92 GLY A N 1
ATOM 730 C CA . GLY A 1 92 ? -1.284 -5.518 9.479 1.00 87.75 92 GLY A CA 1
ATOM 731 C C . GLY A 1 92 ? -0.812 -5.270 10.910 1.00 87.75 92 GLY A C 1
ATOM 732 O O . GLY A 1 92 ? -0.475 -6.232 11.598 1.00 87.75 92 GLY A O 1
ATOM 733 N N . LYS A 1 93 ? -0.819 -4.009 11.349 1.00 78.25 93 LYS A N 1
ATOM 734 C CA . LYS A 1 93 ? -0.437 -3.573 12.702 1.00 78.25 93 LYS A CA 1
ATOM 735 C C . LYS A 1 93 ? -1.557 -2.764 13.359 1.00 78.25 93 LYS A C 1
ATOM 737 O O . LYS A 1 93 ? -2.306 -2.067 12.630 1.00 78.25 93 LYS A O 1
#

Solvent-accessible surface area (backbone atoms only — not comparable to full-atom values): 5493 Å² total; per-residue (Å²): 138,89,86,79,94,64,73,86,93,62,49,74,67,53,52,53,49,51,53,49,65,72,57,61,71,76,42,39,22,45,33,50,42,76,40,58,60,87,47,50,67,59,51,51,49,51,34,56,74,56,72,51,58,65,52,76,48,78,45,96,88,57,29,30,30,39,38,38,52,71,48,52,73,67,44,46,50,54,51,49,56,52,34,56,77,69,72,48,59,66,48,78,74

pLDDT: mean 85.87, std 17.73, range [35.28, 98.44]

Secondary structure (DSSP, 8-state):
-------TT--HHHHHHHHHHHHS-----EEEPPEEGGGHHHHHHHHHHTT--EEEEE-TTSEEEEEEPS--HHHHHHHHHHHHHHT--EEE-

InterPro domains:
  IPR021976 N-acetylmuramoyl-l-alanine amidase, C-terminal domain [PF12123] (49-91)

Sequence (93 aa):
MHTALLQGDKTLGWYINHVQEVQATKQNIIQSGAFSREHVPDVMGALTSLKMTANFTLKPDGQAFFISEPTSDAQLKGMKEYLDRKGWWYEGK

Radius of gyration: 20.49 Å; Cα contacts (8 Å, |Δi|>4): 104; chains: 1; bounding box: 44×20×68 Å

Organism: NCBI:txid2026188

Nearest PDB structures (foldseek):
  2l48-assembly1_B  TM=9.498E-01  e=6.522E-11  Bacillus phage Gamma
  6wue-assembly1_A-2  TM=7.110E-01  e=1.407E-02  Synechocystis sp. PCC 6803
  3dfe-assembly1_F  TM=7.140E-01  e=1.340E-01  Trichormus variabilis ATCC 29413
  7pjw-assembly1_x  TM=6.596E-01  e=2.104E-01  Escherichia coli
  7rxb-assembly1_B  TM=4.897E-01  e=7.04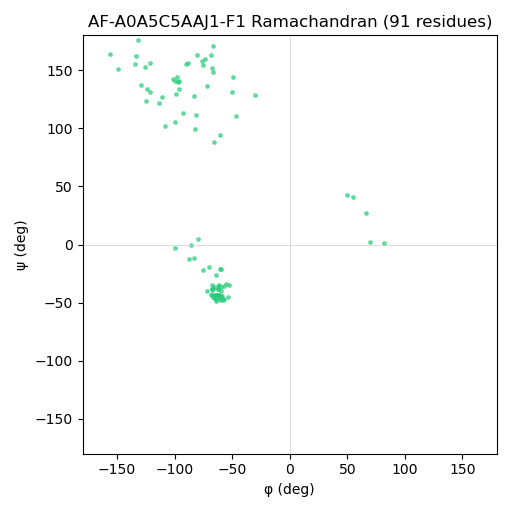0E-02  Aspergillus fumigatus A1163

Mean predicted aligned error: 10.38 Å